Protein AF-A0AAW0L4Z1-F1 (afdb_monomer_lite)

Foldseek 3Di:
DDDDPVRVVVVVVVVVVCPDPWWPQVVPVPDDDDLVLQLVCQQDVCVSRPRTPDPDRHDPDSVVSVVVSVVCCVVVPD

Radius of gyration: 17.17 Å; chains: 1; bounding box: 48×38×22 Å

Secondary structure (DSSP, 8-state):
-PPPHHHHHHHHHHHHTT-S---HHHHHT-----HHHHHHHHH-HHHHSTT-S-------SHHHHHHHHHHHHHHH--

Sequence (78 aa):
MHLSQSEWIVRKAVWYNFRYSYSAANKNMAVNWEEKTLYDYLLNPKKYIPGTKMVFPGLKKPQERADLISYLKQTTAS

Organism: Quercus suber (NCBI:txid58331)

pLDDT: mean 78.89, std 13.33, range [44.22, 95.0]

Structure (mmCIF, N/CA/C/O backbone):
data_AF-A0AAW0L4Z1-F1
#
_entry.id   AF-A0AAW0L4Z1-F1
#
loop_
_atom_site.group_PDB
_atom_site.id
_atom_site.type_symbol
_atom_site.label_atom_id
_atom_site.label_alt_id
_atom_site.label_comp_id
_atom_site.label_asym_id
_atom_site.label_entity_id
_atom_site.label_seq_id
_atom_site.pdbx_PDB_ins_code
_atom_site.Cartn_x
_atom_site.Cartn_y
_atom_site.Cartn_z
_atom_site.occupancy
_atom_site.B_iso_or_equiv
_atom_site.auth_seq_id
_atom_site.auth_comp_id
_atom_site.auth_asym_id
_atom_site.auth_atom_id
_atom_site.pdbx_PDB_model_num
ATOM 1 N N . MET A 1 1 ? 36.594 26.131 -9.501 1.00 44.22 1 MET A N 1
ATOM 2 C CA . MET A 1 1 ? 35.148 25.991 -9.774 1.00 44.22 1 MET A CA 1
ATOM 3 C C . MET A 1 1 ? 34.464 25.712 -8.435 1.00 44.22 1 MET A C 1
ATOM 5 O O . MET A 1 1 ? 34.491 24.579 -7.978 1.00 44.22 1 MET A O 1
ATOM 9 N N . HIS A 1 2 ? 34.021 26.757 -7.729 1.00 67.88 2 HIS A N 1
ATOM 10 C CA . HIS A 1 2 ? 33.367 26.651 -6.416 1.00 67.88 2 HIS A CA 1
ATOM 11 C C . HIS A 1 2 ? 31.865 26.816 -6.652 1.00 67.88 2 HIS A C 1
ATOM 13 O O . HIS A 1 2 ? 31.453 27.833 -7.202 1.00 67.88 2 HIS A O 1
ATOM 19 N N . LEU A 1 3 ? 31.078 25.798 -6.313 1.00 64.06 3 LEU A N 1
ATOM 20 C CA . LEU A 1 3 ? 29.622 25.876 -6.403 1.00 64.06 3 LEU A CA 1
ATOM 21 C C . LEU A 1 3 ? 29.117 26.801 -5.300 1.00 64.06 3 LEU A C 1
ATOM 23 O O . LEU A 1 3 ? 29.629 26.776 -4.179 1.00 64.06 3 LEU A O 1
ATOM 27 N N . SER A 1 4 ? 28.120 27.611 -5.624 1.00 80.69 4 SER A N 1
ATOM 28 C CA . SER A 1 4 ? 27.475 28.483 -4.649 1.00 80.69 4 SER A CA 1
ATOM 29 C C . SER A 1 4 ? 26.767 27.662 -3.562 1.00 80.69 4 SER A C 1
ATOM 31 O O . SER A 1 4 ? 26.348 26.521 -3.778 1.00 80.69 4 SER A O 1
ATOM 33 N N . GLN A 1 5 ? 26.611 28.244 -2.369 1.00 71.62 5 GLN A N 1
ATOM 34 C CA . GLN A 1 5 ? 25.922 27.598 -1.244 1.00 71.62 5 GLN A CA 1
ATOM 35 C C . GLN A 1 5 ? 24.506 27.129 -1.631 1.00 71.62 5 GLN A C 1
ATOM 37 O O . GLN A 1 5 ? 24.060 26.071 -1.190 1.00 71.62 5 GLN A O 1
ATOM 42 N N . SER A 1 6 ? 23.817 27.873 -2.502 1.00 64.75 6 SER A N 1
ATOM 43 C CA . SER A 1 6 ? 22.505 27.505 -3.039 1.00 64.75 6 SER A CA 1
ATOM 44 C C . SER A 1 6 ? 22.574 26.288 -3.966 1.00 64.75 6 SER A C 1
ATOM 46 O O . SER A 1 6 ? 21.760 25.379 -3.823 1.00 64.75 6 SER A O 1
ATOM 48 N N . GLU A 1 7 ? 23.569 26.190 -4.849 1.00 72.25 7 GLU A N 1
ATOM 49 C CA . GLU A 1 7 ? 23.779 25.003 -5.693 1.00 72.25 7 GLU A CA 1
ATOM 50 C C . GLU A 1 7 ? 24.130 23.755 -4.872 1.00 72.25 7 GLU A C 1
ATOM 52 O O . GLU A 1 7 ? 23.689 22.651 -5.205 1.00 72.25 7 GLU A O 1
ATOM 57 N N . TRP A 1 8 ? 24.879 23.910 -3.775 1.00 69.81 8 TRP A N 1
ATOM 58 C CA . TRP A 1 8 ? 25.161 22.815 -2.842 1.00 69.81 8 TRP A CA 1
ATOM 59 C C . TRP A 1 8 ? 23.888 22.318 -2.149 1.00 69.81 8 TRP A C 1
ATOM 61 O O . TRP A 1 8 ? 23.661 21.109 -2.084 1.00 69.81 8 TRP A O 1
ATOM 71 N N . ILE A 1 9 ? 23.025 23.232 -1.689 1.00 74.25 9 ILE A N 1
ATOM 72 C CA . ILE A 1 9 ? 21.740 22.892 -1.060 1.00 74.25 9 ILE A CA 1
ATOM 73 C C . ILE A 1 9 ? 20.811 22.206 -2.064 1.00 74.25 9 ILE A C 1
ATOM 75 O O . ILE A 1 9 ? 20.272 21.146 -1.751 1.00 74.25 9 ILE A O 1
ATOM 79 N N . VAL A 1 10 ? 20.663 22.753 -3.275 1.00 72.19 10 VAL A N 1
ATOM 80 C CA . VAL A 1 10 ? 19.800 22.180 -4.322 1.00 72.19 10 VAL A CA 1
ATOM 81 C C . VAL A 1 10 ? 20.268 20.775 -4.687 1.00 72.19 10 VAL A C 1
ATOM 83 O O . VAL A 1 10 ? 19.469 19.841 -4.692 1.00 72.19 10 VAL A O 1
ATOM 86 N N . ARG A 1 11 ? 21.572 20.576 -4.903 1.00 69.12 11 ARG A N 1
ATOM 87 C CA . ARG A 1 11 ? 22.118 19.242 -5.180 1.00 69.12 11 ARG A CA 1
ATOM 88 C C . ARG A 1 11 ? 21.884 18.289 -4.011 1.00 69.12 11 ARG A C 1
ATOM 90 O O . ARG A 1 11 ? 21.416 17.178 -4.227 1.00 69.12 11 ARG A O 1
ATOM 97 N N . LYS A 1 12 ? 22.140 18.709 -2.771 1.00 63.09 12 LYS A N 1
ATOM 98 C CA . LYS A 1 12 ? 21.937 17.869 -1.581 1.00 63.09 12 LYS A CA 1
ATOM 99 C C . LYS A 1 12 ? 20.465 17.501 -1.364 1.00 63.09 12 LYS A C 1
ATOM 101 O O . LYS A 1 12 ? 20.185 16.359 -1.014 1.00 63.09 12 LYS A O 1
ATOM 106 N N . ALA A 1 13 ? 19.539 18.428 -1.610 1.00 60.94 13 ALA A N 1
ATOM 107 C CA . ALA A 1 13 ? 18.097 18.203 -1.523 1.00 60.94 13 ALA A CA 1
ATOM 108 C C . ALA A 1 13 ? 17.607 17.222 -2.600 1.00 60.94 13 ALA A C 1
ATOM 110 O O . ALA A 1 13 ? 16.866 16.291 -2.286 1.00 60.94 13 ALA A O 1
ATOM 111 N N . VAL A 1 14 ? 18.101 17.356 -3.838 1.00 60.88 14 VAL A N 1
ATOM 112 C CA . VAL A 1 14 ? 17.848 16.387 -4.916 1.00 60.88 14 VAL A CA 1
ATOM 113 C C . VAL A 1 14 ? 18.354 15.000 -4.511 1.00 60.88 14 VAL A C 1
ATOM 115 O O . VAL A 1 14 ? 17.598 14.041 -4.597 1.00 60.88 14 VAL A O 1
ATOM 118 N N . TRP A 1 15 ? 19.569 14.880 -3.966 1.00 52.50 15 TRP A N 1
ATOM 119 C CA . TRP A 1 15 ? 20.105 13.605 -3.461 1.00 52.50 15 TRP A CA 1
ATOM 120 C C . TRP A 1 15 ? 19.314 13.019 -2.273 1.00 52.50 15 TRP A C 1
ATOM 122 O O . TRP A 1 15 ? 19.233 11.798 -2.137 1.00 52.50 15 TRP A O 1
ATOM 132 N N . TYR A 1 16 ? 18.708 13.849 -1.418 1.00 50.94 16 TYR A N 1
ATOM 133 C CA . TYR A 1 16 ? 17.963 13.383 -0.240 1.00 50.94 16 TYR A CA 1
ATOM 134 C C . TYR A 1 16 ? 16.603 12.760 -0.593 1.00 50.94 16 TYR A C 1
ATOM 136 O O . TYR A 1 16 ? 16.168 11.825 0.079 1.00 50.94 16 TYR A O 1
ATOM 144 N N . ASN A 1 17 ? 15.967 13.209 -1.681 1.00 51.84 17 ASN A N 1
ATOM 145 C CA . ASN A 1 17 ? 14.688 12.664 -2.153 1.00 51.84 17 ASN A CA 1
ATOM 146 C C . ASN A 1 17 ? 14.833 11.263 -2.803 1.00 51.84 17 ASN A C 1
ATOM 148 O O . ASN A 1 17 ? 13.858 10.544 -2.996 1.00 51.84 17 ASN A O 1
ATOM 152 N N . PHE A 1 18 ? 16.068 10.824 -3.083 1.00 52.38 18 PHE A N 1
ATOM 153 C CA . PHE A 1 18 ? 16.389 9.511 -3.667 1.00 52.38 18 PHE A CA 1
ATOM 154 C C . PHE A 1 18 ? 16.623 8.385 -2.644 1.00 52.38 18 PHE A C 1
ATOM 156 O O . PHE A 1 18 ? 16.983 7.272 -3.034 1.00 52.38 18 PHE A O 1
ATOM 163 N N . ARG A 1 19 ? 16.440 8.615 -1.335 1.00 57.47 19 ARG A N 1
ATOM 164 C CA . ARG A 1 19 ? 16.836 7.630 -0.304 1.00 57.47 19 ARG A CA 1
ATOM 165 C C . ARG A 1 19 ? 15.995 6.345 -0.268 1.00 57.47 19 ARG A C 1
ATOM 167 O O . ARG A 1 19 ? 16.376 5.422 0.448 1.00 57.47 19 ARG A O 1
ATOM 174 N N . TYR A 1 20 ? 14.931 6.226 -1.067 1.00 58.53 20 TYR A N 1
ATOM 175 C CA . TYR A 1 20 ? 14.240 4.952 -1.273 1.00 58.53 20 TYR A CA 1
ATOM 176 C C . TYR A 1 20 ? 14.574 4.344 -2.641 1.00 58.53 20 TYR A C 1
ATOM 178 O O . TYR A 1 20 ? 14.129 4.804 -3.695 1.00 58.53 20 TYR A O 1
ATOM 186 N N . SER A 1 21 ? 15.360 3.264 -2.631 1.00 70.12 21 SER A N 1
ATOM 187 C CA . SER A 1 21 ? 15.685 2.509 -3.844 1.00 70.12 21 SER A CA 1
ATOM 188 C C . SER A 1 21 ? 14.510 1.611 -4.237 1.00 70.12 21 SER A C 1
ATOM 190 O O . SER A 1 21 ? 14.456 0.424 -3.902 1.00 70.12 21 SER A O 1
ATOM 192 N N . TYR A 1 22 ? 13.543 2.201 -4.943 1.00 66.19 22 TYR A N 1
ATOM 193 C CA . TYR A 1 22 ? 12.420 1.467 -5.520 1.00 66.19 22 TYR A CA 1
ATOM 194 C C . TYR A 1 22 ? 12.908 0.336 -6.438 1.00 66.19 22 TYR A C 1
ATOM 196 O O . TYR A 1 22 ? 13.905 0.475 -7.153 1.00 66.19 22 TYR A O 1
ATOM 204 N N . SER A 1 23 ? 12.182 -0.786 -6.435 1.00 71.81 23 SER A N 1
ATOM 205 C CA . SER A 1 23 ? 12.413 -1.881 -7.385 1.00 71.81 23 SER A CA 1
ATOM 206 C C . SER A 1 23 ? 12.271 -1.391 -8.832 1.00 71.81 23 SER A C 1
ATOM 208 O O . SER A 1 23 ? 11.514 -0.456 -9.098 1.00 71.81 23 SER A O 1
ATOM 210 N N . ALA A 1 24 ? 12.971 -2.033 -9.774 1.00 75.31 24 ALA A N 1
ATOM 211 C CA . ALA A 1 24 ? 12.827 -1.722 -11.200 1.00 75.31 24 ALA A CA 1
ATOM 212 C C . ALA A 1 24 ? 11.362 -1.851 -11.657 1.00 75.31 24 ALA A C 1
ATOM 214 O O . ALA A 1 24 ? 10.866 -0.994 -12.380 1.00 75.31 24 ALA A O 1
ATOM 215 N N . ALA A 1 25 ? 10.641 -2.848 -11.133 1.00 72.12 25 ALA A N 1
ATOM 216 C CA . ALA A 1 25 ? 9.213 -3.030 -11.371 1.00 72.12 25 ALA A CA 1
ATOM 217 C C . ALA A 1 25 ? 8.373 -1.815 -10.944 1.00 72.12 25 ALA A C 1
ATOM 219 O O . ALA A 1 25 ? 7.534 -1.347 -11.707 1.00 72.12 25 ALA A O 1
ATOM 220 N N . ASN A 1 26 ? 8.632 -1.258 -9.757 1.00 70.19 26 ASN A N 1
ATOM 221 C CA . ASN A 1 26 ? 7.891 -0.093 -9.272 1.00 70.19 26 ASN A CA 1
ATOM 222 C C . ASN A 1 26 ? 8.217 1.184 -10.065 1.00 70.19 26 ASN A C 1
ATOM 224 O O . ASN A 1 26 ? 7.344 2.017 -10.270 1.00 70.19 26 ASN A O 1
ATOM 228 N N . LYS A 1 27 ? 9.464 1.330 -10.533 1.00 73.56 27 LYS A N 1
ATOM 229 C CA . LYS A 1 27 ? 9.880 2.472 -11.366 1.00 73.56 27 LYS A CA 1
ATOM 230 C C . LYS A 1 27 ? 9.244 2.439 -12.758 1.00 73.56 27 LYS A C 1
ATOM 232 O O . LYS A 1 27 ? 8.897 3.487 -13.284 1.00 73.56 27 LYS A O 1
ATOM 237 N N . ASN A 1 28 ? 9.073 1.249 -13.331 1.00 73.31 28 ASN A N 1
ATOM 238 C CA . ASN A 1 28 ? 8.580 1.081 -14.700 1.00 73.31 28 ASN A CA 1
ATOM 239 C C . ASN A 1 28 ? 7.049 1.135 -14.821 1.00 73.31 28 ASN A C 1
ATOM 241 O O . ASN A 1 28 ? 6.541 1.360 -15.911 1.00 73.31 28 ASN A O 1
ATOM 245 N N . MET A 1 29 ? 6.312 0.923 -13.728 1.00 70.75 29 MET A N 1
ATOM 246 C CA . MET A 1 29 ? 4.845 0.872 -13.751 1.00 70.75 29 MET A CA 1
ATOM 247 C C . MET A 1 29 ? 4.162 2.245 -13.858 1.00 70.75 29 MET A C 1
ATOM 249 O O . MET A 1 29 ? 2.969 2.275 -14.135 1.00 70.75 29 MET A O 1
ATOM 253 N N . ALA A 1 30 ? 4.889 3.354 -13.642 1.00 71.38 30 ALA A N 1
ATOM 254 C CA . ALA A 1 30 ? 4.391 4.735 -13.775 1.00 71.38 30 ALA A CA 1
ATOM 255 C C . ALA A 1 30 ? 2.977 4.958 -13.186 1.00 71.38 30 ALA A C 1
ATOM 257 O O . ALA A 1 30 ? 2.125 5.602 -13.793 1.00 71.38 30 ALA A O 1
ATOM 258 N N . VAL A 1 31 ? 2.708 4.375 -12.011 1.00 77.69 31 VAL A N 1
ATOM 259 C CA . VAL A 1 31 ? 1.375 4.396 -11.394 1.00 77.69 31 VAL A CA 1
ATOM 260 C C . VAL A 1 31 ? 1.112 5.767 -10.785 1.00 77.69 31 VAL A C 1
ATOM 262 O O . VAL A 1 31 ? 1.857 6.207 -9.907 1.00 77.69 31 VAL A O 1
ATOM 265 N N . ASN A 1 32 ? 0.011 6.398 -11.187 1.00 83.31 32 ASN A N 1
ATOM 266 C CA . ASN A 1 32 ? -0.549 7.528 -10.455 1.00 83.31 32 ASN A CA 1
ATOM 267 C C . ASN A 1 32 ? -1.261 6.998 -9.207 1.00 83.31 32 ASN A C 1
ATOM 269 O O . ASN A 1 32 ? -2.168 6.168 -9.307 1.00 83.31 32 ASN A O 1
ATOM 273 N N . TRP A 1 33 ? -0.829 7.447 -8.031 1.00 84.00 33 TRP A N 1
ATOM 274 C CA . TRP A 1 33 ? -1.374 7.022 -6.741 1.00 84.00 33 TRP A CA 1
ATOM 275 C C . TRP A 1 33 ? -2.632 7.824 -6.392 1.00 84.00 33 TRP A C 1
ATOM 277 O O . TRP A 1 33 ? -2.583 8.809 -5.663 1.00 84.00 33 TRP A O 1
ATOM 287 N N . GLU A 1 34 ? -3.761 7.384 -6.934 1.00 87.19 34 GLU A N 1
ATOM 288 C CA . GLU A 1 34 ? -5.106 7.880 -6.647 1.00 87.19 34 GLU A CA 1
ATOM 289 C C . GLU A 1 34 ? -5.841 6.880 -5.746 1.00 87.19 34 GLU A C 1
ATOM 291 O O . GLU A 1 34 ? -5.421 5.730 -5.628 1.00 87.19 34 GLU A O 1
ATOM 296 N N . GLU A 1 35 ? -6.967 7.260 -5.130 1.00 88.00 35 GLU A N 1
ATOM 297 C CA . GLU A 1 35 ? -7.696 6.366 -4.209 1.00 88.00 35 GLU A CA 1
ATOM 298 C C . GLU A 1 35 ? -7.961 4.983 -4.801 1.00 88.00 35 GLU A C 1
ATOM 300 O O . GLU A 1 35 ? -7.738 3.973 -4.138 1.00 88.00 35 GLU A O 1
ATOM 305 N N . LYS A 1 36 ? -8.395 4.930 -6.063 1.00 88.31 36 LYS A N 1
ATOM 306 C CA . LYS A 1 36 ? -8.718 3.673 -6.738 1.00 88.31 36 LYS A CA 1
ATOM 307 C C . LYS A 1 36 ? -7.478 2.798 -6.941 1.00 88.31 36 LYS A C 1
ATOM 309 O O . LYS A 1 36 ? -7.512 1.610 -6.627 1.00 88.31 36 LYS A O 1
ATOM 314 N N . THR A 1 37 ? -6.378 3.373 -7.429 1.00 89.56 37 THR A N 1
ATOM 315 C CA . THR A 1 37 ? -5.139 2.613 -7.664 1.00 89.56 37 THR A CA 1
ATOM 316 C C . THR A 1 37 ? -4.501 2.183 -6.347 1.00 89.56 37 THR A C 1
ATOM 318 O O . THR A 1 37 ? -3.992 1.067 -6.251 1.00 89.56 37 THR A O 1
ATOM 321 N N . LEU A 1 38 ? -4.601 3.008 -5.298 1.00 89.50 38 LEU A N 1
ATOM 322 C CA . LEU A 1 38 ? -4.165 2.651 -3.951 1.00 89.50 38 LEU A CA 1
ATOM 323 C C . LEU A 1 38 ? -5.013 1.513 -3.369 1.00 89.50 38 LEU A C 1
ATOM 325 O O . LEU A 1 38 ? -4.471 0.584 -2.776 1.00 89.50 38 LEU A O 1
ATOM 329 N N . TYR A 1 39 ? -6.331 1.554 -3.562 1.00 92.50 39 TYR A N 1
ATOM 330 C CA . TYR A 1 39 ? -7.252 0.522 -3.088 1.00 92.50 39 TYR A CA 1
ATOM 331 C C . TYR A 1 39 ? -6.941 -0.847 -3.698 1.00 92.50 39 TYR A C 1
ATOM 333 O O . TYR A 1 39 ? -6.841 -1.842 -2.972 1.00 92.50 39 TYR A O 1
ATOM 341 N N . ASP A 1 40 ? -6.721 -0.890 -5.012 1.00 91.44 40 ASP A N 1
ATOM 342 C CA . ASP A 1 40 ? -6.373 -2.118 -5.729 1.00 91.44 40 ASP A CA 1
ATOM 343 C C . ASP A 1 40 ? -4.965 -2.612 -5.361 1.00 91.44 40 ASP A C 1
ATOM 345 O O . ASP A 1 40 ? -4.750 -3.811 -5.155 1.00 91.44 40 ASP A O 1
ATOM 349 N N . TYR A 1 41 ? -4.009 -1.693 -5.194 1.00 90.12 41 TYR A N 1
ATOM 350 C CA . TYR A 1 41 ? -2.657 -2.018 -4.744 1.00 90.12 41 TYR A CA 1
ATOM 351 C C . TYR A 1 41 ? -2.646 -2.636 -3.342 1.00 90.12 41 TYR A C 1
ATOM 353 O O . TYR A 1 41 ? -2.004 -3.665 -3.119 1.00 90.12 41 TYR A O 1
ATOM 361 N N . LEU A 1 42 ? -3.392 -2.052 -2.399 1.00 92.19 42 LEU A N 1
ATOM 362 C CA . LEU A 1 42 ? -3.462 -2.511 -1.012 1.00 92.19 42 LEU A CA 1
ATOM 363 C C . LEU A 1 42 ? -4.106 -3.891 -0.871 1.00 92.19 42 LEU A C 1
ATOM 365 O O . LEU A 1 42 ? -3.855 -4.559 0.129 1.00 92.19 42 LEU A O 1
ATOM 369 N N . LEU A 1 43 ? -4.898 -4.351 -1.845 1.00 94.00 43 LEU A N 1
ATOM 370 C CA . LEU A 1 43 ? -5.451 -5.705 -1.833 1.00 94.00 43 LEU A CA 1
ATOM 371 C C . LEU A 1 43 ? -4.358 -6.768 -2.010 1.00 94.00 43 LEU A C 1
ATOM 373 O O . LEU A 1 43 ? -4.379 -7.784 -1.315 1.00 94.00 43 LEU A O 1
ATOM 377 N N . ASN A 1 44 ? -3.427 -6.562 -2.947 1.00 91.19 44 ASN A N 1
ATOM 378 C CA . ASN A 1 44 ? -2.316 -7.482 -3.189 1.00 91.19 44 ASN A CA 1
ATOM 379 C C .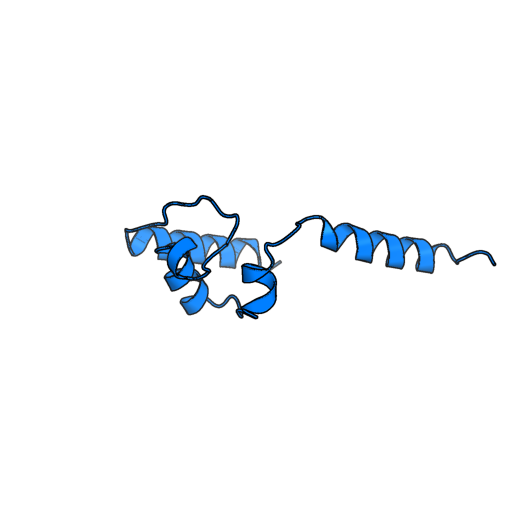 ASN A 1 44 ? -1.164 -6.794 -3.954 1.00 91.19 44 ASN A C 1
ATOM 381 O O . ASN A 1 44 ? -1.106 -6.876 -5.187 1.00 91.19 44 ASN A O 1
ATOM 385 N N . PRO A 1 45 ? -0.193 -6.191 -3.244 1.00 88.62 45 PRO A N 1
ATOM 386 C CA . PRO A 1 45 ? 0.907 -5.457 -3.870 1.00 88.62 45 PRO A CA 1
ATOM 387 C C . PRO A 1 45 ? 1.784 -6.297 -4.793 1.00 88.62 45 PRO A C 1
ATOM 389 O O . PRO A 1 45 ? 2.262 -5.798 -5.806 1.00 88.62 45 PRO A O 1
ATOM 392 N N . LYS A 1 46 ? 1.991 -7.582 -4.468 1.00 86.25 46 LYS A N 1
ATOM 393 C CA . LYS A 1 46 ? 2.795 -8.494 -5.296 1.00 86.25 46 LYS A CA 1
ATOM 394 C C . LYS A 1 46 ? 2.117 -8.810 -6.624 1.00 86.25 46 LYS A C 1
ATOM 396 O O . LYS A 1 46 ? 2.804 -8.956 -7.629 1.00 86.25 46 LYS A O 1
ATOM 401 N N . LYS A 1 47 ? 0.786 -8.939 -6.618 1.00 88.00 47 LYS A N 1
ATOM 402 C CA . LYS A 1 47 ? -0.002 -9.146 -7.838 1.00 88.00 47 LYS A CA 1
ATOM 403 C C . LYS A 1 47 ? -0.101 -7.859 -8.653 1.00 88.00 47 LYS A C 1
ATOM 405 O O . LYS A 1 47 ? -0.021 -7.927 -9.872 1.00 88.00 47 LYS A O 1
ATOM 410 N N . TYR A 1 48 ? -0.270 -6.719 -7.983 1.00 87.50 48 TYR A N 1
ATOM 411 C CA . TYR A 1 48 ? -0.373 -5.424 -8.648 1.00 87.50 48 TYR A CA 1
ATOM 412 C C . TYR A 1 48 ? 0.964 -5.021 -9.283 1.00 87.50 48 TYR A C 1
ATOM 414 O O . TYR A 1 48 ? 0.979 -4.657 -10.448 1.00 87.50 48 TYR A O 1
ATOM 422 N N . ILE A 1 49 ? 2.088 -5.156 -8.564 1.00 86.19 49 ILE A N 1
ATOM 423 C CA . ILE A 1 49 ? 3.449 -4.859 -9.049 1.00 86.19 49 ILE A CA 1
ATOM 424 C C . ILE A 1 49 ? 4.333 -6.113 -8.948 1.00 86.19 49 ILE A C 1
ATOM 426 O O . ILE A 1 49 ? 5.036 -6.302 -7.945 1.00 86.19 49 ILE A O 1
ATOM 430 N N . PRO A 1 50 ? 4.344 -6.975 -9.981 1.00 84.56 50 PRO A N 1
ATOM 431 C CA . PRO A 1 50 ? 5.215 -8.145 -10.012 1.00 84.56 50 PRO A CA 1
ATOM 432 C C . PRO A 1 50 ? 6.689 -7.743 -9.880 1.00 84.56 50 PRO A C 1
ATOM 434 O O . PRO A 1 50 ? 7.183 -6.903 -10.625 1.00 84.56 50 PRO A O 1
ATOM 437 N N . GLY A 1 51 ? 7.408 -8.329 -8.919 1.00 81.94 51 GLY A N 1
ATOM 438 C CA . GLY A 1 51 ? 8.810 -7.980 -8.644 1.00 81.94 51 GLY A CA 1
ATOM 439 C C . GLY A 1 51 ? 9.006 -6.786 -7.699 1.00 81.94 51 GLY A C 1
ATOM 440 O O . GLY A 1 51 ? 10.138 -6.332 -7.512 1.00 81.94 51 GLY A O 1
ATOM 441 N N . THR A 1 52 ? 7.936 -6.287 -7.065 1.00 82.12 52 THR A N 1
ATOM 442 C CA . THR A 1 52 ? 8.072 -5.330 -5.961 1.00 82.12 52 THR A CA 1
ATOM 443 C C . THR A 1 52 ? 8.835 -5.940 -4.783 1.00 82.12 52 THR A C 1
ATOM 445 O O . THR A 1 52 ? 8.633 -7.096 -4.410 1.00 82.12 52 THR A O 1
ATOM 448 N N . LYS A 1 53 ? 9.702 -5.137 -4.155 1.00 79.19 53 LYS A N 1
ATOM 449 C CA . LYS A 1 53 ? 10.402 -5.502 -2.912 1.00 79.19 53 LYS A CA 1
ATOM 450 C C . LYS A 1 53 ? 9.501 -5.397 -1.673 1.00 79.19 53 LYS A C 1
ATOM 452 O O . LYS A 1 53 ? 9.927 -5.754 -0.581 1.00 79.19 53 LYS A O 1
ATOM 457 N N . MET A 1 54 ? 8.271 -4.900 -1.823 1.00 81.19 54 MET A N 1
ATOM 458 C CA . MET A 1 54 ? 7.330 -4.746 -0.718 1.00 81.19 54 MET A CA 1
ATOM 459 C C . MET A 1 54 ? 6.754 -6.105 -0.300 1.00 81.19 54 MET A C 1
ATOM 461 O O . MET A 1 54 ? 5.924 -6.695 -0.992 1.00 81.19 54 MET A O 1
ATOM 465 N N . VAL A 1 55 ? 7.180 -6.597 0.864 1.00 81.31 55 VAL A N 1
ATOM 466 C CA . VAL A 1 55 ? 6.653 -7.825 1.478 1.00 81.31 55 VAL A CA 1
ATOM 467 C C . VAL A 1 55 ? 5.445 -7.471 2.348 1.00 81.31 55 VAL A C 1
ATOM 469 O O . VAL A 1 55 ? 5.503 -7.518 3.570 1.00 81.31 55 VAL A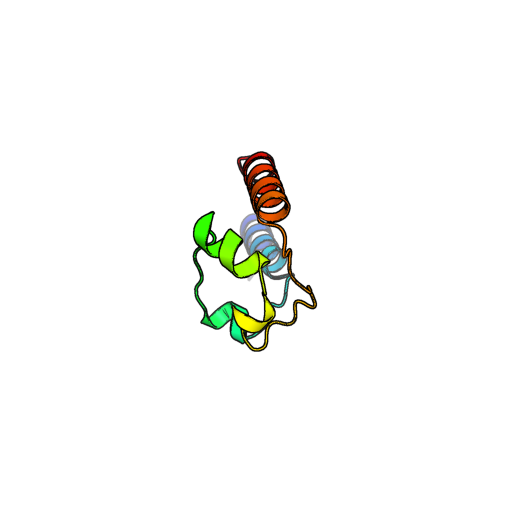 O 1
ATOM 472 N N . PHE A 1 56 ? 4.347 -7.075 1.704 1.00 86.31 56 PHE A N 1
ATOM 473 C CA . PHE A 1 56 ? 3.068 -6.821 2.368 1.00 86.31 56 PHE A CA 1
ATOM 474 C C . PHE A 1 56 ? 2.019 -7.828 1.869 1.00 86.31 56 PHE A C 1
ATOM 476 O O . PHE A 1 56 ? 1.868 -7.975 0.653 1.00 86.31 56 PHE A O 1
ATOM 483 N N . PRO A 1 57 ? 1.305 -8.543 2.762 1.00 87.31 57 PRO A 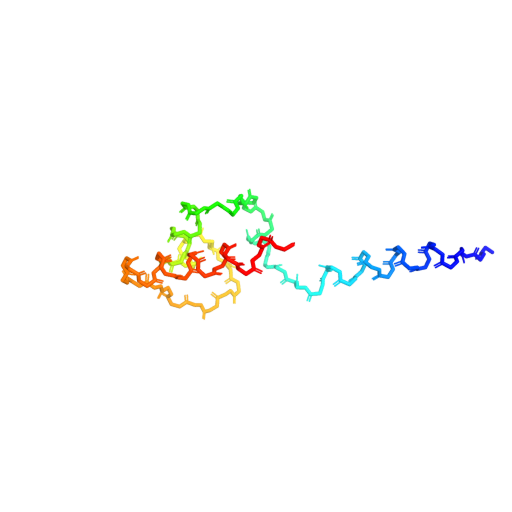N 1
ATOM 484 C CA . PRO A 1 57 ? 0.314 -9.549 2.368 1.00 87.31 57 PRO A CA 1
ATOM 485 C C . PRO A 1 57 ? -0.961 -8.952 1.751 1.00 87.31 57 PRO A C 1
ATOM 487 O O . PRO A 1 57 ? -1.728 -9.687 1.132 1.00 87.31 57 PRO A O 1
ATOM 490 N N . GLY A 1 58 ? -1.172 -7.642 1.901 1.00 91.19 58 GLY A N 1
ATOM 491 C CA . GLY A 1 58 ? -2.391 -6.957 1.492 1.00 91.19 58 GLY A CA 1
ATOM 492 C C . GLY A 1 58 ? -3.446 -6.910 2.601 1.00 91.19 58 GLY A C 1
ATOM 493 O O . GLY A 1 58 ? -3.431 -7.701 3.544 1.00 91.19 58 GLY A O 1
ATOM 494 N N . LEU A 1 59 ? -4.382 -5.975 2.473 1.00 93.06 59 LEU A N 1
ATOM 495 C CA . LEU A 1 59 ? -5.563 -5.839 3.320 1.00 93.06 59 LEU A CA 1
ATOM 496 C C . LEU A 1 59 ? -6.742 -6.465 2.586 1.00 93.06 59 LEU A C 1
ATOM 498 O O . LEU A 1 59 ? -7.161 -5.955 1.551 1.00 93.06 59 LEU A O 1
ATOM 502 N N . LYS A 1 60 ? -7.289 -7.576 3.091 1.00 92.62 60 LYS A N 1
ATOM 503 C CA . LYS A 1 60 ? -8.407 -8.278 2.432 1.00 92.62 60 LYS A CA 1
ATOM 504 C C . LYS A 1 60 ? -9.756 -7.623 2.704 1.00 92.62 60 LYS A C 1
ATOM 506 O O . LYS A 1 60 ? -10.627 -7.659 1.833 1.00 92.62 60 LYS A O 1
ATOM 511 N N . LYS A 1 61 ? -9.926 -7.001 3.873 1.00 94.88 61 LYS A N 1
ATOM 512 C CA . LYS A 1 61 ? -11.183 -6.355 4.246 1.00 94.88 61 LYS A CA 1
ATOM 513 C C . LYS A 1 61 ? -11.338 -5.021 3.501 1.00 94.88 61 LYS A C 1
ATOM 515 O O . LYS A 1 61 ? -10.439 -4.186 3.580 1.00 94.88 61 LYS A O 1
ATOM 520 N N . PRO A 1 62 ? -12.465 -4.799 2.801 1.00 93.44 62 PRO A N 1
ATOM 521 C CA . PRO A 1 62 ? -12.748 -3.539 2.114 1.00 93.44 62 PRO A CA 1
ATOM 522 C C . PRO A 1 62 ? -12.659 -2.305 3.013 1.00 93.44 62 PRO A C 1
ATOM 524 O O . PRO A 1 62 ? -12.090 -1.301 2.593 1.00 93.44 62 PRO A O 1
ATOM 527 N N . GLN A 1 63 ? -13.177 -2.407 4.241 1.00 93.50 63 GLN A N 1
ATOM 528 C CA . GLN A 1 63 ? -13.214 -1.291 5.184 1.00 93.50 63 GLN A CA 1
ATOM 529 C C . GLN A 1 63 ? -11.809 -0.880 5.640 1.00 93.50 63 GLN A C 1
ATOM 531 O O . GLN A 1 63 ? -11.467 0.289 5.554 1.00 93.50 63 GLN A O 1
ATOM 536 N N . GLU A 1 64 ? -10.949 -1.842 5.992 1.00 93.38 64 GLU A N 1
ATOM 537 C CA . GLU A 1 64 ? -9.563 -1.558 6.407 1.00 93.38 64 GLU A CA 1
ATOM 538 C C . GLU A 1 64 ? -8.763 -0.843 5.302 1.00 93.38 64 GLU A C 1
ATOM 540 O O . GLU A 1 64 ? -7.927 0.011 5.591 1.00 93.38 64 GLU A O 1
ATOM 545 N N . ARG A 1 65 ? -9.032 -1.154 4.023 1.00 95.00 65 ARG A N 1
ATOM 546 C CA . ARG A 1 65 ? -8.434 -0.425 2.891 1.00 95.00 65 ARG A CA 1
ATOM 547 C C . ARG A 1 65 ? -8.943 1.012 2.810 1.00 95.00 65 ARG A C 1
ATOM 549 O O . ARG A 1 65 ? -8.138 1.919 2.628 1.00 95.00 65 ARG A O 1
ATOM 556 N N . ALA A 1 66 ? -10.255 1.212 2.933 1.00 93.75 66 ALA A N 1
ATOM 557 C CA . ALA A 1 66 ? -10.868 2.537 2.878 1.00 93.75 66 ALA A CA 1
ATOM 558 C C . ALA A 1 66 ? -10.394 3.434 4.034 1.00 93.75 66 ALA A C 1
ATOM 560 O O . ALA A 1 66 ? -10.029 4.586 3.804 1.00 93.75 66 ALA A O 1
ATOM 561 N N . ASP A 1 67 ? -10.318 2.886 5.247 1.00 94.44 67 ASP A N 1
ATOM 562 C CA . ASP A 1 67 ? -9.856 3.604 6.437 1.00 94.44 67 ASP A CA 1
ATOM 563 C C . ASP A 1 67 ? -8.389 4.031 6.289 1.00 94.44 67 ASP A C 1
ATOM 565 O O . ASP A 1 67 ? -8.045 5.184 6.558 1.00 94.44 67 ASP A O 1
ATOM 569 N N . LEU A 1 68 ? -7.525 3.137 5.785 1.00 91.44 68 LEU A N 1
ATOM 570 C CA . LEU A 1 68 ? -6.120 3.457 5.530 1.00 91.44 68 LEU A CA 1
ATOM 571 C C . LEU A 1 68 ? -5.965 4.547 4.462 1.00 91.44 68 LEU A C 1
ATOM 573 O O . LEU A 1 68 ? -5.164 5.463 4.634 1.00 91.44 68 LEU A O 1
ATOM 577 N N . ILE A 1 69 ? -6.735 4.481 3.374 1.00 91.44 69 ILE A N 1
ATOM 578 C CA . ILE A 1 69 ? -6.722 5.515 2.329 1.00 91.44 69 ILE A CA 1
ATOM 579 C C . ILE A 1 69 ? -7.184 6.860 2.895 1.00 91.44 69 ILE A C 1
ATOM 581 O O . ILE A 1 69 ? -6.542 7.878 2.645 1.00 91.44 69 ILE A O 1
ATOM 585 N N . SER A 1 70 ? -8.251 6.868 3.698 1.00 92.81 70 SER A N 1
ATOM 586 C CA . SER A 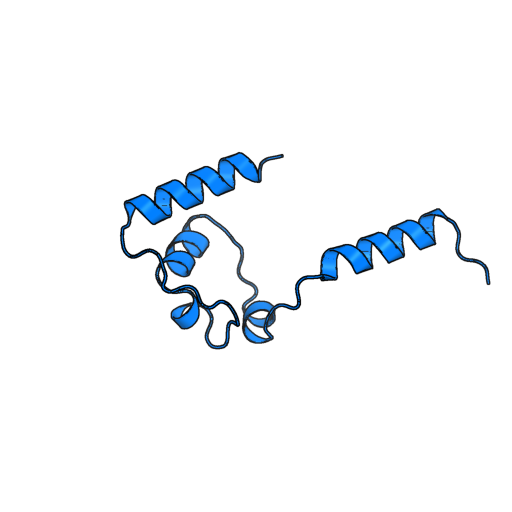1 70 ? -8.741 8.077 4.366 1.00 92.81 70 SER A CA 1
ATOM 587 C C . SER A 1 70 ? -7.670 8.690 5.270 1.00 92.81 70 SER A C 1
ATOM 589 O O . SER A 1 70 ? -7.404 9.891 5.191 1.00 92.81 70 SER A O 1
ATOM 591 N N . TYR A 1 71 ? -6.989 7.864 6.068 1.00 91.62 71 TYR A N 1
ATOM 592 C CA . TYR A 1 71 ? -5.882 8.306 6.914 1.00 91.62 71 TYR A CA 1
ATOM 593 C C . TYR A 1 71 ? -4.721 8.898 6.100 1.00 91.62 71 TYR A C 1
ATOM 595 O O . TYR A 1 71 ? -4.1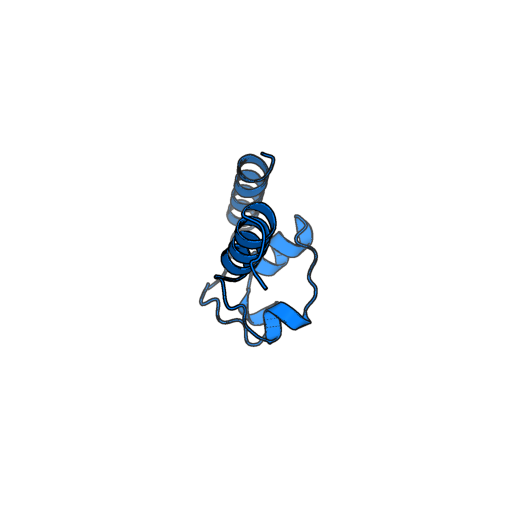91 9.958 6.439 1.00 91.62 71 TYR A O 1
ATOM 603 N N . LEU A 1 72 ? -4.339 8.258 4.992 1.00 89.31 72 LEU A N 1
ATOM 604 C CA . LEU A 1 72 ? -3.277 8.758 4.117 1.00 89.31 72 LEU A CA 1
ATOM 605 C C . LEU A 1 72 ? -3.648 10.102 3.482 1.00 89.31 72 LEU A C 1
ATOM 607 O O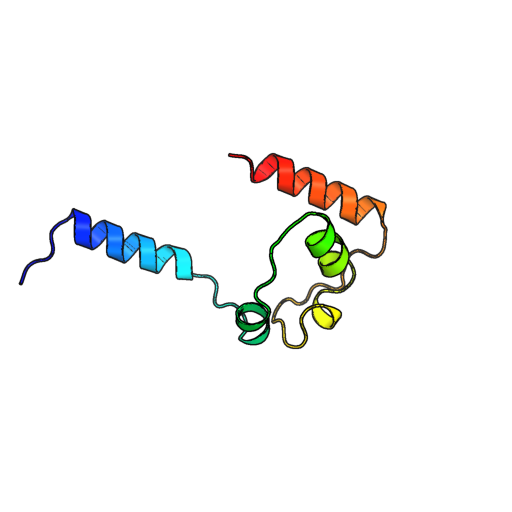 . LEU A 1 72 ? -2.817 11.005 3.453 1.00 89.31 72 LEU A O 1
ATOM 611 N N . LYS A 1 73 ? -4.897 10.282 3.038 1.00 87.38 73 LYS A N 1
ATOM 612 C CA . LYS A 1 73 ? -5.370 11.573 2.506 1.00 87.38 73 LYS A CA 1
ATOM 613 C C . LYS A 1 73 ? -5.297 12.682 3.547 1.00 87.38 73 LYS A C 1
ATOM 615 O O . LYS A 1 73 ? -4.865 13.783 3.228 1.00 87.38 73 LYS A O 1
ATOM 620 N N . GLN A 1 74 ? -5.682 12.389 4.786 1.00 88.00 74 GLN A N 1
ATOM 621 C CA . GLN A 1 74 ? -5.620 13.365 5.875 1.00 88.00 74 GLN A CA 1
ATOM 622 C C . GLN A 1 74 ? -4.178 13.751 6.230 1.00 88.00 74 GLN A C 1
ATOM 624 O O . GLN A 1 74 ? -3.915 14.906 6.545 1.00 88.00 74 GLN A O 1
ATOM 629 N N . THR A 1 75 ? -3.237 12.807 6.164 1.00 85.50 75 THR A N 1
ATOM 630 C CA . THR A 1 75 ? -1.841 13.028 6.581 1.00 85.50 75 THR A CA 1
ATOM 631 C C . THR A 1 75 ? -0.921 13.564 5.484 1.00 85.50 75 THR A C 1
ATOM 633 O O . THR A 1 75 ? 0.155 14.064 5.797 1.00 85.50 75 THR A O 1
ATOM 636 N N . THR A 1 76 ? -1.317 13.481 4.211 1.00 77.31 76 THR A N 1
ATOM 637 C CA . THR A 1 76 ? -0.496 13.926 3.066 1.00 77.31 76 THR A CA 1
ATOM 638 C C . THR A 1 76 ? -0.969 15.227 2.422 1.00 77.31 76 THR A C 1
ATOM 640 O O . THR A 1 76 ? -0.260 15.770 1.583 1.00 77.31 76 THR A O 1
ATOM 643 N N . ALA A 1 77 ? -2.122 15.765 2.827 1.00 62.41 77 ALA A N 1
ATOM 644 C CA . ALA A 1 77 ? -2.655 17.036 2.329 1.00 62.41 77 ALA A CA 1
ATOM 645 C C . ALA A 1 77 ? -2.006 18.293 2.965 1.00 62.41 77 ALA A C 1
ATOM 647 O O . ALA A 1 77 ? -2.649 19.341 3.010 1.00 62.41 77 ALA A O 1
ATOM 648 N N . SER A 1 78 ? -0.775 18.190 3.489 1.00 47.31 78 SER A N 1
ATOM 649 C CA . SER A 1 78 ? -0.009 19.312 4.074 1.00 47.31 78 SER A CA 1
ATOM 650 C C . SER A 1 78 ? 0.926 19.977 3.073 1.00 47.31 78 SER A C 1
ATOM 652 O O . SER A 1 78 ? 1.563 19.241 2.288 1.00 47.31 78 SER A O 1
#

InterPro domains:
  IPR002327 Cytochrome c, class IA/ IB [PR00604] (16-26)
  IPR002327 Cytochrome c, class IA/ IB [PR00604] (30-46)
  IPR002327 Cytochrome c, class IA/ IB [PR00604] (49-59)
  IPR002327 Cytochrome c, class IA/ IB [PR00604] (66-74)
  IPR002327 Cytochrome c, class IA/ IB [PTHR11961] (19-76)
  IPR036909 Cytochrome c-like domain superfamily [G3DSA:1.10.760.10] (5-77)
  IPR036909 Cytochrome c-like domain superfamily [SSF46626] (11-75)